Protein AF-A0A1H3B934-F1 (afdb_monomer)

Secondary structure (DSSP, 8-state):
-PPP---HHHHHHHTHHHHHHHHHHHHHHHHHHHHHHHHHHHH-------SEEE-TTT--EEE----

Structure (mmCIF, N/CA/C/O backbone):
data_AF-A0A1H3B934-F1
#
_entry.id   AF-A0A1H3B934-F1
#
loop_
_atom_site.group_PDB
_atom_site.id
_atom_site.type_symbol
_atom_site.label_atom_id
_atom_site.label_alt_id
_atom_site.label_comp_id
_atom_site.label_asym_id
_atom_site.label_entity_id
_atom_site.label_seq_id
_atom_site.pdbx_PDB_ins_code
_atom_site.Cartn_x
_atom_site.Cartn_y
_atom_site.Cartn_z
_atom_site.occupancy
_atom_site.B_iso_or_equiv
_atom_site.auth_seq_id
_atom_site.auth_comp_id
_atom_site.auth_asym_id
_atom_site.auth_atom_id
_atom_site.pdbx_PDB_model_num
ATOM 1 N N . MET A 1 1 ? -8.429 -28.323 33.377 1.00 70.56 1 MET A N 1
ATOM 2 C CA . MET A 1 1 ? -8.645 -26.870 33.539 1.00 70.56 1 MET A CA 1
ATOM 3 C C . MET A 1 1 ? -9.386 -26.373 32.312 1.00 70.56 1 MET A C 1
ATOM 5 O O . MET A 1 1 ? -8.999 -26.760 31.218 1.00 70.56 1 MET A O 1
ATOM 9 N N . SER A 1 2 ? -10.473 -25.620 32.481 1.00 68.38 2 SER A N 1
ATOM 10 C CA . SER A 1 2 ? -11.187 -24.975 31.372 1.00 68.38 2 SER A CA 1
ATOM 11 C C . SER A 1 2 ? -10.394 -23.762 30.887 1.00 68.38 2 SER A C 1
ATOM 13 O O . SER A 1 2 ? -9.791 -23.062 31.701 1.00 68.38 2 SER A O 1
ATOM 15 N N . ALA A 1 3 ? -10.361 -23.539 29.574 1.00 73.25 3 ALA A N 1
ATOM 16 C CA . ALA A 1 3 ? -9.676 -22.389 29.000 1.00 73.25 3 ALA A CA 1
ATOM 17 C C . ALA A 1 3 ? -10.299 -21.070 29.510 1.00 73.25 3 ALA A C 1
ATOM 19 O O . ALA A 1 3 ? -11.507 -21.037 29.765 1.00 73.25 3 ALA A O 1
ATOM 20 N N . PRO A 1 4 ? -9.502 -19.999 29.677 1.00 71.69 4 PRO A N 1
ATOM 21 C CA . PRO A 1 4 ? -10.019 -18.678 30.019 1.00 71.69 4 PRO A CA 1
ATOM 22 C C . PRO A 1 4 ? -11.022 -18.197 28.964 1.00 71.69 4 PRO A C 1
ATOM 24 O O . PRO A 1 4 ? -10.760 -18.314 27.768 1.00 71.69 4 PRO A O 1
ATOM 27 N N . ASP A 1 5 ? -12.149 -17.642 29.408 1.00 72.44 5 ASP A N 1
ATOM 28 C CA . ASP A 1 5 ? -13.196 -17.112 28.531 1.00 72.44 5 ASP A CA 1
ATOM 29 C C . ASP A 1 5 ? -12.788 -15.719 28.019 1.00 72.44 5 ASP A C 1
ATOM 31 O O . ASP A 1 5 ? -12.955 -14.695 28.691 1.00 72.44 5 ASP A O 1
ATOM 35 N N . THR A 1 6 ? -12.134 -15.678 26.858 1.00 75.31 6 THR A N 1
ATOM 36 C CA . THR A 1 6 ? -11.700 -14.433 26.224 1.00 75.31 6 THR A CA 1
ATOM 37 C C . THR A 1 6 ? -12.816 -13.874 25.348 1.00 75.31 6 THR A C 1
ATOM 39 O O . THR A 1 6 ? -13.034 -14.295 24.216 1.00 75.31 6 THR A O 1
ATOM 42 N N . ASN A 1 7 ? -13.506 -12.849 25.848 1.00 83.50 7 ASN A N 1
ATOM 43 C CA . ASN A 1 7 ? -14.495 -12.130 25.050 1.00 83.50 7 ASN A CA 1
ATOM 44 C C . ASN A 1 7 ? -13.798 -11.224 24.014 1.00 83.50 7 ASN A C 1
ATOM 46 O O . ASN A 1 7 ? -13.369 -10.106 24.322 1.00 83.50 7 ASN A O 1
ATOM 50 N N . VAL A 1 8 ? -13.667 -11.728 22.787 1.00 84.75 8 VAL A N 1
ATOM 51 C CA . VAL A 1 8 ? -13.007 -11.046 21.662 1.00 84.75 8 VAL A CA 1
ATOM 52 C C . VAL A 1 8 ? -13.728 -9.770 21.224 1.00 84.75 8 VAL A C 1
ATOM 54 O O . VAL A 1 8 ? -13.066 -8.799 20.864 1.00 84.75 8 VAL A O 1
ATOM 57 N N . ASP A 1 9 ? -15.057 -9.711 21.339 1.00 81.44 9 ASP A N 1
ATOM 58 C CA . ASP A 1 9 ? -15.843 -8.529 20.963 1.00 81.44 9 ASP A CA 1
ATOM 59 C C . ASP A 1 9 ? -15.569 -7.352 21.905 1.00 81.44 9 ASP A C 1
ATOM 61 O O . ASP A 1 9 ? -15.417 -6.202 21.474 1.00 81.44 9 ASP A O 1
ATOM 65 N N . LYS A 1 10 ? -15.441 -7.641 23.207 1.00 82.75 10 LYS A N 1
ATOM 66 C CA . LYS A 1 10 ? -15.045 -6.652 24.214 1.00 82.75 10 LYS A CA 1
ATOM 67 C C . LYS A 1 10 ? -13.638 -6.124 23.935 1.00 82.75 10 LYS A C 1
ATOM 69 O O . LYS A 1 10 ? -13.437 -4.910 23.928 1.00 82.75 10 LYS A O 1
ATOM 74 N N . GLN A 1 11 ? -12.691 -7.015 23.641 1.00 82.75 11 GLN A N 1
ATOM 75 C CA . GLN A 1 11 ? -11.313 -6.625 23.330 1.00 82.75 11 GLN A CA 1
ATOM 76 C C . GLN A 1 11 ? -11.238 -5.795 22.048 1.00 82.75 11 GLN A C 1
ATOM 78 O O . GLN A 1 11 ? -10.613 -4.737 22.049 1.00 82.75 11 GLN A O 1
ATOM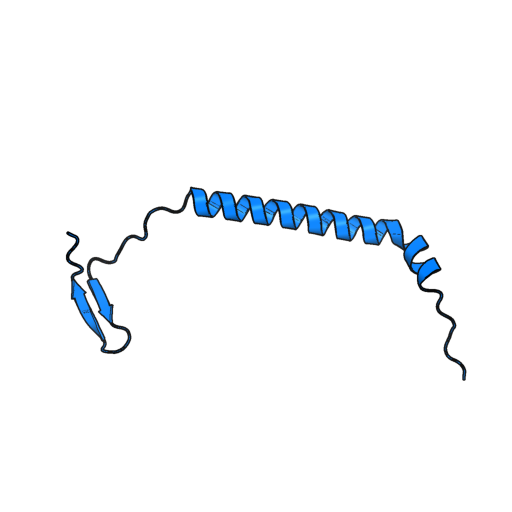 83 N N . ALA A 1 12 ? -11.934 -6.196 20.984 1.00 78.81 12 ALA A N 1
ATOM 84 C CA . ALA A 1 12 ? -12.009 -5.421 19.751 1.00 78.81 12 ALA A CA 1
ATOM 85 C C . ALA A 1 12 ? -12.585 -4.020 19.999 1.00 78.81 12 ALA A C 1
ATOM 87 O O . ALA A 1 12 ? -12.102 -3.054 19.410 1.00 78.81 12 ALA A O 1
ATOM 88 N N . ARG A 1 13 ? -13.571 -3.883 20.904 1.00 80.19 13 ARG A N 1
ATOM 89 C CA . ARG A 1 13 ? -14.148 -2.586 21.293 1.00 80.19 13 ARG A CA 1
ATOM 90 C C . ARG A 1 13 ? -13.170 -1.686 22.044 1.00 80.19 13 ARG A C 1
ATOM 92 O O . ARG A 1 13 ? -13.155 -0.482 21.793 1.00 80.19 13 ARG A O 1
ATOM 99 N N . GLU A 1 14 ? -12.376 -2.256 22.936 1.00 88.94 14 GLU A N 1
ATOM 100 C CA . GLU A 1 14 ? -11.375 -1.523 23.718 1.00 88.94 14 GLU A CA 1
ATOM 101 C C . GLU A 1 14 ? -10.141 -1.154 22.873 1.00 88.94 14 GLU A C 1
ATOM 103 O O . GLU A 1 14 ? -9.550 -0.097 23.077 1.00 88.94 14 GLU A O 1
ATOM 108 N N . HIS A 1 15 ? -9.822 -1.943 21.841 1.00 90.94 15 HIS A N 1
ATOM 109 C CA . HIS A 1 15 ? -8.695 -1.710 20.926 1.00 90.94 15 HIS A CA 1
ATOM 110 C C . HIS A 1 15 ? -9.101 -1.015 19.618 1.00 90.94 15 HIS A C 1
ATOM 112 O O . HIS A 1 15 ? -8.317 -0.969 18.666 1.00 90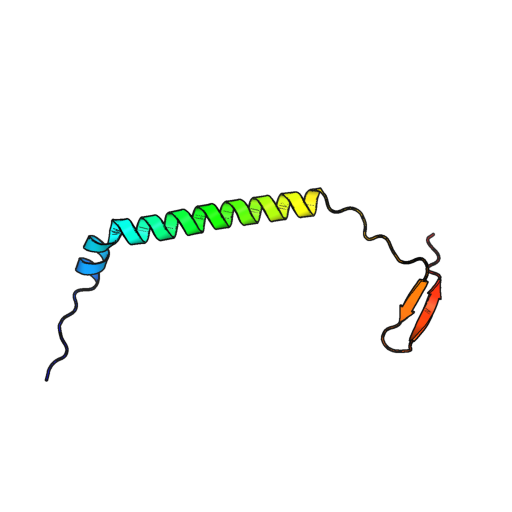.94 15 HIS A O 1
ATOM 118 N N . LYS A 1 16 ? -10.306 -0.427 19.553 1.00 85.81 16 LYS A N 1
ATOM 119 C CA . LYS A 1 16 ? -10.791 0.261 18.342 1.00 85.81 16 LYS A CA 1
ATOM 120 C C . LYS A 1 16 ? -9.838 1.350 17.867 1.00 85.81 16 LYS A C 1
ATOM 122 O O . LYS A 1 16 ? -9.610 1.454 16.670 1.00 85.81 16 LYS A O 1
ATOM 127 N N . ALA A 1 17 ? -9.269 2.138 18.779 1.00 90.31 17 ALA A N 1
ATOM 128 C CA . ALA A 1 17 ? -8.363 3.224 18.411 1.00 90.31 17 ALA A CA 1
ATOM 129 C C . ALA A 1 17 ? -7.083 2.714 17.706 1.00 90.31 17 ALA A C 1
ATOM 131 O O . ALA A 1 17 ? -6.833 3.152 16.582 1.00 90.31 17 ALA A O 1
ATOM 132 N N . PRO A 1 18 ? -6.325 1.746 18.267 1.00 92.94 18 PRO A N 1
ATOM 133 C CA . PRO A 1 18 ? -5.221 1.100 17.554 1.00 92.94 18 PRO A CA 1
ATOM 134 C C . PRO A 1 18 ? -5.621 0.483 16.208 1.00 92.94 18 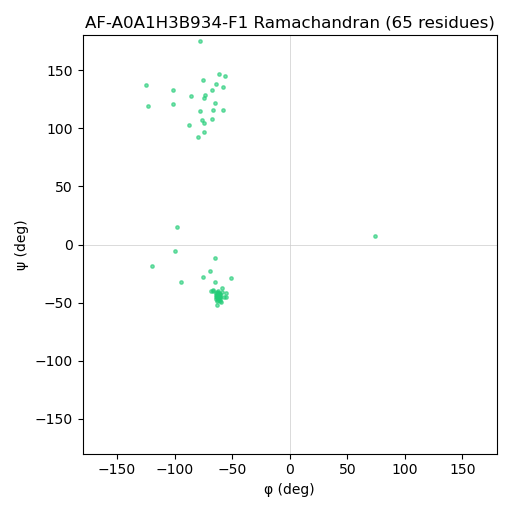PRO A C 1
ATOM 136 O O . PRO A 1 18 ? -4.935 0.697 15.211 1.00 92.94 18 PRO A O 1
ATOM 139 N N . LEU A 1 19 ? -6.742 -0.246 16.156 1.00 92.31 19 LEU A N 1
ATOM 140 C CA . LEU A 1 19 ? -7.195 -0.918 14.933 1.00 92.31 19 LEU A CA 1
ATOM 141 C C . LEU A 1 19 ? -7.546 0.078 13.818 1.00 92.31 19 LEU A C 1
ATOM 143 O O . LEU A 1 19 ? -7.165 -0.127 12.667 1.00 92.31 19 LEU A O 1
ATOM 147 N N . VAL A 1 20 ? -8.214 1.183 14.159 1.00 95.56 20 VAL A N 1
ATOM 148 C CA . VAL A 1 20 ? -8.514 2.268 13.212 1.00 95.56 20 VAL A CA 1
ATOM 149 C C . VAL A 1 20 ? -7.233 2.966 12.757 1.00 95.56 20 VAL A C 1
ATOM 151 O O . VAL A 1 20 ? -7.101 3.267 11.574 1.00 95.56 20 VAL A O 1
ATOM 154 N N . GLY A 1 21 ? -6.267 3.180 13.656 1.00 96.06 21 GLY A N 1
ATOM 155 C CA . GLY A 1 21 ? -4.967 3.757 13.306 1.00 96.06 21 GLY A CA 1
ATOM 156 C C . GLY A 1 21 ? -4.203 2.904 12.292 1.00 96.06 21 GLY A C 1
ATOM 157 O O . GLY A 1 21 ? -3.743 3.421 11.275 1.00 96.06 21 GLY A O 1
ATOM 158 N N . ILE A 1 22 ? -4.137 1.589 12.520 1.00 96.69 22 ILE A N 1
ATOM 159 C CA . ILE A 1 22 ? -3.514 0.639 11.586 1.00 96.69 22 ILE A CA 1
ATOM 160 C C . ILE A 1 22 ? -4.232 0.668 10.234 1.00 96.69 22 ILE A C 1
ATOM 162 O O . ILE A 1 22 ? -3.580 0.809 9.199 1.00 96.69 22 ILE A O 1
ATOM 166 N N . ALA A 1 23 ? -5.565 0.587 10.231 1.00 96.56 23 ALA A N 1
ATOM 167 C CA . ALA A 1 23 ? -6.348 0.649 9.000 1.00 96.56 23 ALA A CA 1
ATOM 168 C C . ALA A 1 23 ? -6.112 1.965 8.234 1.00 96.56 23 ALA A C 1
ATOM 170 O O . ALA A 1 23 ? -5.959 1.954 7.011 1.00 96.56 23 ALA A O 1
ATOM 171 N N . GLY A 1 24 ? -6.021 3.090 8.949 1.00 98.19 24 GLY A N 1
ATOM 172 C CA . GLY A 1 24 ? -5.721 4.402 8.379 1.00 98.19 24 GLY A CA 1
ATOM 173 C C . GLY A 1 24 ? -4.339 4.466 7.728 1.00 98.19 24 GLY A C 1
ATOM 174 O O . GLY A 1 24 ? -4.228 4.896 6.581 1.00 98.19 24 GLY A O 1
ATOM 175 N N . VAL A 1 25 ? -3.298 3.983 8.413 1.00 98.44 25 VAL A N 1
ATOM 176 C CA . VAL A 1 25 ? -1.927 3.961 7.873 1.00 98.44 25 VAL A CA 1
ATOM 177 C C . VAL A 1 25 ? -1.827 3.050 6.652 1.00 98.44 25 VAL A C 1
ATOM 179 O O . VAL A 1 25 ? -1.237 3.452 5.651 1.00 98.44 25 VAL A O 1
ATOM 182 N N . LEU A 1 26 ? -2.437 1.861 6.690 1.00 98.62 26 LEU A N 1
ATOM 183 C CA . LEU A 1 26 ? -2.458 0.951 5.540 1.00 98.62 26 LEU A CA 1
ATOM 184 C C . LEU A 1 26 ? -3.174 1.572 4.335 1.00 98.62 26 LEU A C 1
ATOM 186 O O . LEU A 1 26 ? -2.685 1.469 3.212 1.00 98.62 26 LEU A O 1
ATOM 190 N N . THR A 1 27 ? -4.293 2.262 4.568 1.00 98.56 27 THR A N 1
ATOM 191 C CA . THR A 1 27 ? -5.034 2.963 3.508 1.00 98.56 27 THR A CA 1
ATOM 192 C C . THR A 1 27 ? -4.192 4.082 2.897 1.00 98.56 27 THR A C 1
ATOM 194 O O . THR A 1 27 ? -4.097 4.194 1.676 1.00 98.56 27 THR A O 1
ATOM 197 N N . PHE A 1 28 ? -3.535 4.885 3.734 1.00 98.69 28 PHE A N 1
ATOM 198 C CA . PHE A 1 28 ? -2.676 5.975 3.281 1.00 98.69 28 PHE A CA 1
ATOM 199 C C . PHE A 1 28 ? -1.456 5.469 2.498 1.00 98.69 28 PHE A C 1
ATOM 201 O O . PHE A 1 28 ? -1.181 5.956 1.403 1.00 98.69 28 PHE A O 1
ATOM 208 N N . ALA A 1 29 ? -0.761 4.452 3.014 1.00 98.75 29 ALA A N 1
ATOM 209 C CA . ALA A 1 29 ? 0.371 3.832 2.331 1.00 98.75 29 ALA A CA 1
ATOM 210 C C . ALA A 1 29 ? -0.045 3.210 0.988 1.00 98.75 29 ALA A C 1
ATOM 212 O O . ALA A 1 29 ? 0.648 3.389 -0.012 1.00 98.75 29 ALA A O 1
ATOM 213 N N . GLY A 1 30 ? -1.202 2.539 0.942 1.00 98.75 30 GLY A N 1
ATOM 214 C CA . GLY A 1 30 ? -1.770 2.008 -0.297 1.00 98.75 30 GLY A CA 1
ATOM 215 C C . GLY A 1 30 ? -2.062 3.103 -1.325 1.00 98.75 30 GLY A C 1
ATOM 216 O O . GLY A 1 30 ? -1.711 2.953 -2.493 1.00 98.75 30 GLY A O 1
ATOM 217 N N . ALA A 1 31 ? -2.628 4.234 -0.896 1.00 98.81 31 ALA A N 1
ATOM 218 C CA . ALA A 1 31 ? -2.877 5.375 -1.776 1.00 98.81 31 ALA A CA 1
ATOM 219 C C . ALA A 1 31 ? -1.576 5.966 -2.345 1.00 98.81 31 ALA A C 1
ATOM 221 O O . ALA A 1 31 ? -1.494 6.225 -3.546 1.00 98.81 31 ALA A O 1
ATOM 222 N N . LEU A 1 32 ? -0.542 6.125 -1.510 1.00 98.81 32 LEU A N 1
ATOM 223 C CA . LEU A 1 32 ? 0.776 6.583 -1.960 1.00 98.81 32 LEU A CA 1
ATOM 224 C C . LEU A 1 32 ? 1.421 5.610 -2.950 1.00 98.81 32 LEU A C 1
ATOM 226 O O . LEU A 1 32 ? 2.004 6.052 -3.936 1.00 98.81 32 LEU A O 1
ATOM 230 N N . LEU A 1 33 ? 1.298 4.301 -2.720 1.00 98.75 33 LEU A N 1
ATOM 231 C CA . LEU A 1 33 ? 1.827 3.292 -3.635 1.00 98.75 33 LEU A CA 1
ATOM 232 C C . LEU A 1 33 ? 1.135 3.356 -5.002 1.00 98.75 33 LEU A C 1
ATOM 234 O O . LEU A 1 33 ? 1.811 3.334 -6.026 1.00 98.75 33 LEU A O 1
ATOM 238 N N . VAL A 1 34 ? -0.194 3.479 -5.030 1.00 98.81 34 VAL A N 1
ATOM 239 C CA . VAL A 1 34 ? -0.947 3.636 -6.286 1.00 98.81 34 VAL A CA 1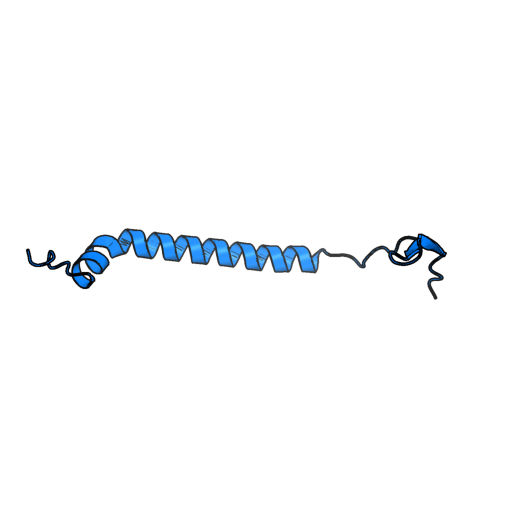
ATOM 240 C C . VAL A 1 34 ? -0.515 4.905 -7.021 1.00 98.81 34 VAL A C 1
ATOM 242 O O . VAL A 1 34 ? -0.250 4.853 -8.221 1.00 98.81 34 VAL A O 1
ATOM 245 N N . ALA A 1 35 ? -0.379 6.027 -6.309 1.00 98.69 35 ALA A N 1
ATOM 246 C CA . ALA A 1 35 ? 0.106 7.275 -6.892 1.00 98.69 35 ALA A CA 1
ATOM 247 C C . ALA A 1 35 ? 1.529 7.134 -7.459 1.00 98.69 35 ALA A C 1
ATOM 249 O O . ALA A 1 35 ? 1.795 7.597 -8.567 1.00 98.69 35 ALA A O 1
ATOM 250 N N . LEU A 1 36 ? 2.424 6.450 -6.738 1.00 98.25 36 LEU A N 1
ATOM 251 C CA . LEU A 1 36 ? 3.789 6.179 -7.187 1.00 98.25 36 LEU A CA 1
ATOM 252 C C . LEU A 1 36 ? 3.805 5.333 -8.463 1.00 98.25 36 LEU A C 1
ATOM 254 O O . LEU A 1 36 ? 4.536 5.662 -9.392 1.00 98.25 36 LEU A O 1
ATOM 258 N N . ILE A 1 37 ? 2.995 4.274 -8.528 1.00 98.25 37 ILE A N 1
ATOM 259 C CA . ILE A 1 37 ? 2.894 3.419 -9.718 1.00 98.25 37 ILE A CA 1
ATOM 260 C C . ILE A 1 37 ? 2.441 4.245 -10.920 1.00 98.25 37 ILE A C 1
ATOM 262 O O . I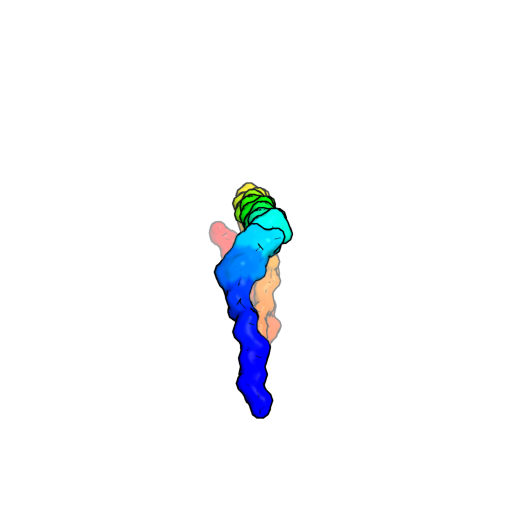LE A 1 37 ? 3.081 4.190 -11.966 1.00 98.25 37 ILE A O 1
ATOM 266 N N . ILE A 1 38 ? 1.376 5.038 -10.763 1.00 97.81 38 ILE A N 1
ATOM 267 C CA . ILE A 1 38 ? 0.879 5.915 -11.831 1.00 97.81 38 ILE A CA 1
ATOM 268 C C . ILE A 1 38 ? 1.987 6.866 -12.290 1.00 97.81 38 ILE A C 1
ATOM 270 O O . ILE A 1 38 ? 2.206 7.011 -13.490 1.00 97.81 38 ILE A O 1
ATOM 274 N N . TRP A 1 39 ? 2.711 7.477 -11.351 1.00 96.94 39 TRP A N 1
ATOM 275 C CA . TRP A 1 39 ? 3.786 8.409 -11.668 1.00 96.94 39 TRP A CA 1
ATOM 276 C C . TRP A 1 39 ? 4.936 7.744 -12.432 1.00 96.94 39 TRP A C 1
ATOM 278 O O . TRP A 1 39 ? 5.325 8.240 -13.488 1.00 96.94 39 TRP A O 1
ATOM 288 N N . VAL A 1 40 ? 5.430 6.598 -11.957 1.00 95.69 40 VAL A N 1
ATOM 289 C CA . VAL A 1 40 ? 6.503 5.839 -12.621 1.00 95.69 40 VAL A CA 1
ATOM 290 C C . VAL A 1 40 ? 6.082 5.414 -14.022 1.00 95.69 40 VAL A C 1
ATOM 292 O O . VAL A 1 40 ? 6.843 5.610 -14.962 1.00 95.69 40 VAL A O 1
ATOM 295 N N . VAL A 1 41 ? 4.865 4.890 -14.181 1.00 94.06 41 VAL A N 1
ATOM 296 C CA . VAL A 1 41 ? 4.343 4.497 -15.497 1.00 94.06 41 VAL A CA 1
ATOM 297 C C . VAL A 1 41 ? 4.219 5.711 -16.418 1.00 94.06 41 VAL A C 1
ATOM 299 O O . VAL A 1 41 ? 4.587 5.622 -17.581 1.00 94.06 41 VAL A O 1
ATOM 302 N N . SER A 1 42 ? 3.764 6.858 -15.907 1.00 93.06 42 SER A N 1
ATOM 303 C CA . SER A 1 42 ? 3.623 8.084 -16.706 1.00 93.06 42 SER A CA 1
ATOM 304 C C . SER A 1 42 ? 4.954 8.710 -17.135 1.00 93.06 42 SER A C 1
ATOM 306 O O . SER A 1 42 ? 4.983 9.469 -18.098 1.00 93.06 42 SER A O 1
ATOM 308 N N . MET A 1 43 ? 6.039 8.414 -16.416 1.00 91.88 43 MET A N 1
ATOM 309 C CA . MET A 1 43 ? 7.392 8.877 -16.739 1.00 91.88 43 MET A CA 1
ATOM 310 C C . MET A 1 43 ? 8.242 7.821 -17.449 1.00 91.88 43 MET A C 1
ATOM 312 O O . MET A 1 43 ? 9.375 8.118 -17.823 1.00 91.88 43 MET A O 1
ATOM 316 N N . GLY A 1 44 ? 7.744 6.593 -17.599 1.00 84.06 44 GLY A N 1
ATOM 317 C CA . GLY A 1 44 ? 8.443 5.562 -18.351 1.00 84.06 44 GLY A CA 1
ATOM 318 C C . GLY A 1 44 ? 8.531 5.969 -19.819 1.00 84.06 44 GLY A C 1
ATOM 319 O O . GLY A 1 44 ? 7.503 6.206 -20.445 1.00 84.06 44 GLY A O 1
ATOM 320 N N . GLY A 1 45 ? 9.749 6.073 -20.348 1.00 79.44 45 GLY A N 1
ATOM 321 C CA . GLY A 1 45 ? 9.974 6.182 -21.790 1.00 79.44 45 GLY A CA 1
ATOM 322 C C . GLY A 1 45 ? 9.852 4.824 -22.482 1.00 79.44 45 GLY A C 1
ATOM 323 O O . GLY A 1 45 ? 9.712 3.788 -21.820 1.00 79.44 45 GLY A O 1
ATOM 324 N N . GLU A 1 46 ? 9.933 4.815 -23.812 1.00 78.00 46 GLU A N 1
ATOM 325 C CA . GLU A 1 46 ? 10.078 3.573 -24.568 1.00 78.00 46 GLU A CA 1
ATOM 326 C C . GLU A 1 46 ? 11.313 2.785 -24.091 1.00 78.00 46 GLU A C 1
ATOM 328 O O . GLU A 1 46 ? 12.334 3.382 -23.736 1.00 78.00 46 GLU A O 1
ATOM 333 N N . PRO A 1 47 ? 11.254 1.440 -24.080 1.00 73.06 47 PRO A N 1
ATOM 334 C CA . PRO A 1 47 ? 12.444 0.641 -23.848 1.00 73.06 47 PRO A CA 1
ATOM 335 C C . PRO A 1 47 ? 13.487 0.990 -24.913 1.00 73.06 47 PRO A C 1
ATOM 337 O O . PRO A 1 47 ? 13.274 0.727 -26.096 1.00 73.06 47 PRO A O 1
ATOM 340 N N . GLU A 1 48 ? 14.618 1.562 -24.502 1.00 72.31 48 GLU A N 1
ATOM 341 C CA . GLU A 1 48 ? 15.767 1.690 -25.393 1.00 72.31 48 GLU A CA 1
ATOM 342 C C . GLU A 1 48 ? 16.303 0.281 -25.667 1.00 72.31 48 GLU A C 1
ATOM 344 O O . GLU A 1 48 ? 16.838 -0.399 -24.785 1.00 72.31 48 GLU A O 1
ATOM 349 N N . GLY A 1 49 ? 16.079 -0.199 -26.891 1.00 70.25 49 GLY A N 1
ATOM 350 C CA . GLY A 1 49 ? 16.677 -1.436 -27.367 1.00 70.25 49 GLY A CA 1
ATOM 351 C C . GLY A 1 49 ? 18.193 -1.279 -27.438 1.00 70.25 49 GLY A C 1
ATOM 352 O O . GLY A 1 49 ? 18.692 -0.253 -27.886 1.00 70.25 49 GLY A O 1
ATOM 353 N N . ALA A 1 50 ? 18.935 -2.299 -27.006 1.00 73.88 50 ALA A N 1
ATOM 354 C CA . ALA A 1 50 ? 20.359 -2.350 -27.297 1.00 73.88 50 ALA A CA 1
ATOM 355 C C . ALA A 1 50 ? 20.543 -2.548 -28.806 1.00 73.88 50 ALA A C 1
ATOM 357 O O . ALA A 1 50 ? 19.933 -3.459 -29.372 1.00 73.88 50 ALA A O 1
ATOM 358 N N . ASP A 1 51 ? 21.433 -1.763 -29.420 1.00 79.12 51 ASP A N 1
ATOM 359 C CA . ASP A 1 51 ? 21.827 -1.930 -30.829 1.00 79.12 51 ASP A CA 1
ATOM 360 C C . ASP A 1 51 ? 22.231 -3.379 -31.134 1.00 79.12 51 ASP A C 1
ATOM 362 O O . ASP A 1 51 ? 22.072 -3.863 -32.249 1.00 79.12 51 ASP A O 1
ATOM 366 N N . VAL A 1 52 ? 22.738 -4.085 -30.118 1.00 83.44 52 VAL A N 1
ATOM 367 C CA . VAL A 1 52 ? 23.113 -5.493 -30.171 1.00 83.44 52 VAL A CA 1
ATOM 368 C C . VAL A 1 52 ? 22.362 -6.273 -29.095 1.00 83.44 52 VAL A C 1
ATOM 370 O O . VAL A 1 52 ? 22.557 -6.046 -27.899 1.00 83.44 52 VAL A O 1
ATOM 373 N N . GLN A 1 53 ? 21.556 -7.249 -29.512 1.00 84.69 53 GLN A N 1
ATOM 374 C CA . GLN A 1 53 ? 20.904 -8.202 -28.615 1.00 84.69 53 GLN A CA 1
ATOM 375 C C . GLN A 1 53 ? 21.636 -9.541 -28.614 1.00 84.69 53 GLN A C 1
ATOM 377 O O . GLN A 1 53 ? 21.952 -10.087 -29.671 1.00 84.69 53 GLN A O 1
ATOM 382 N N . VAL A 1 54 ? 21.881 -10.080 -27.418 1.00 88.69 54 VAL A N 1
ATOM 383 C CA . VAL A 1 54 ? 22.476 -11.408 -27.226 1.00 88.69 54 VAL A CA 1
ATOM 384 C C . VAL A 1 54 ? 21.379 -12.404 -26.874 1.00 88.69 54 VAL A C 1
ATOM 386 O O . VAL A 1 54 ? 20.697 -12.251 -25.860 1.00 88.69 54 VAL A O 1
ATOM 389 N N . ASP A 1 55 ? 21.226 -13.447 -27.684 1.00 87.50 55 ASP A N 1
ATOM 390 C CA . ASP A 1 55 ? 20.302 -14.542 -27.397 1.00 87.50 55 ASP A CA 1
ATOM 391 C C . ASP A 1 55 ? 20.773 -15.323 -26.159 1.00 87.50 55 ASP A C 1
ATOM 393 O O . ASP A 1 55 ? 21.816 -15.977 -26.170 1.00 87.50 55 ASP A O 1
ATOM 397 N N . GLY A 1 56 ? 19.978 -15.303 -25.086 1.00 88.69 56 GLY A N 1
ATOM 398 C CA . GLY A 1 56 ? 20.286 -15.999 -23.833 1.00 88.69 56 GLY A CA 1
ATOM 399 C C . GLY A 1 56 ? 20.339 -17.530 -23.933 1.00 88.69 56 GLY A C 1
ATOM 400 O O . GLY A 1 56 ? 20.789 -18.183 -22.992 1.00 88.69 56 GLY A O 1
ATOM 401 N N . ARG A 1 57 ? 19.889 -18.124 -25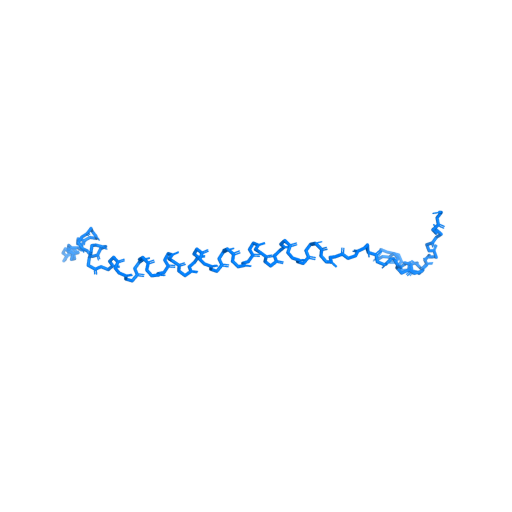.045 1.00 90.38 57 ARG A N 1
ATOM 402 C CA . ARG A 1 57 ? 19.919 -19.576 -25.286 1.00 90.38 57 ARG A CA 1
ATOM 403 C C . ARG A 1 57 ? 21.154 -20.018 -26.066 1.00 90.38 57 ARG A C 1
ATOM 405 O O . ARG A 1 57 ? 21.607 -21.144 -25.873 1.00 90.38 57 ARG A O 1
ATOM 412 N N . THR A 1 58 ? 21.666 -19.171 -26.958 1.00 92.06 58 THR A N 1
ATOM 413 C CA . THR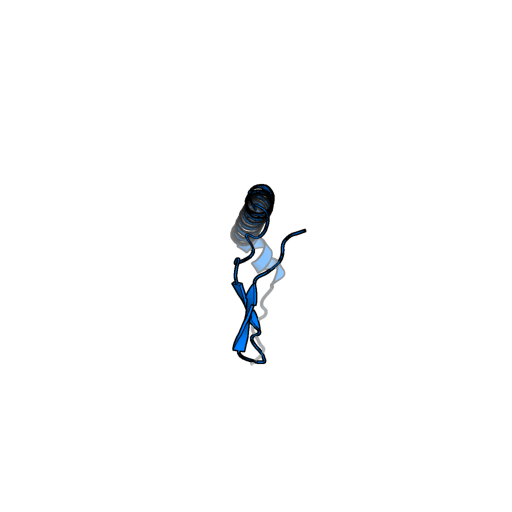 A 1 58 ? 22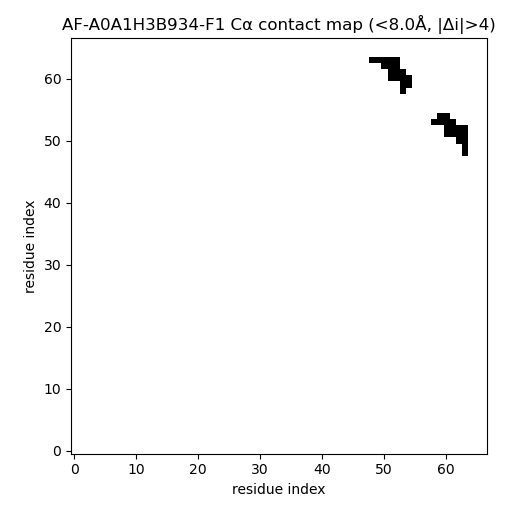.736 -19.529 -27.909 1.00 92.06 58 THR A CA 1
ATOM 414 C C . THR A 1 58 ? 23.999 -18.682 -27.760 1.00 92.06 58 THR A C 1
ATOM 416 O O . THR A 1 58 ? 25.063 -19.088 -28.222 1.00 92.06 58 THR A O 1
ATOM 419 N N . GLY A 1 59 ? 23.906 -17.523 -27.107 1.00 87.94 59 GLY A N 1
ATOM 420 C CA . GLY A 1 59 ? 24.989 -16.551 -26.972 1.00 87.94 59 GLY A CA 1
ATOM 421 C C . GLY A 1 59 ? 25.279 -15.753 -28.246 1.00 87.94 59 GLY A C 1
ATOM 422 O O . GLY A 1 59 ? 26.268 -15.023 -28.283 1.00 87.94 59 GLY A O 1
ATOM 423 N N . GLN A 1 60 ? 24.459 -15.880 -29.294 1.00 92.31 60 GLN A N 1
ATOM 424 C CA . GLN A 1 60 ? 24.642 -15.108 -30.521 1.00 92.31 60 GLN A CA 1
ATOM 425 C C . GLN A 1 60 ? 24.229 -13.651 -30.322 1.00 92.31 60 GLN A C 1
ATOM 427 O O . GLN A 1 60 ? 23.123 -13.367 -29.872 1.00 92.31 60 GLN A O 1
ATOM 432 N N . ALA A 1 61 ? 25.130 -12.741 -30.693 1.00 88.69 61 ALA A N 1
ATOM 433 C CA . ALA A 1 61 ? 24.865 -11.316 -30.797 1.00 88.69 61 ALA A CA 1
ATOM 434 C C . ALA A 1 61 ? 24.278 -10.998 -32.183 1.00 88.69 61 ALA A C 1
ATOM 436 O O . ALA A 1 61 ? 24.868 -11.370 -33.198 1.00 88.69 61 ALA A O 1
ATOM 437 N N . SER A 1 62 ? 23.143 -10.303 -32.225 1.00 83.44 62 SER A N 1
ATOM 438 C CA . SER A 1 62 ? 22.516 -9.799 -33.453 1.00 83.44 62 SER A CA 1
ATOM 439 C C . SER A 1 62 ? 22.303 -8.295 -33.344 1.00 83.44 62 SER A C 1
ATOM 441 O O . SER A 1 62 ? 21.914 -7.805 -32.284 1.00 83.44 62 SER A O 1
ATOM 443 N N . VAL A 1 63 ? 22.605 -7.570 -34.422 1.00 80.81 63 VAL A N 1
ATOM 444 C CA . VAL A 1 63 ? 22.276 -6.146 -34.515 1.00 80.81 63 VAL A CA 1
ATOM 445 C C . VAL A 1 63 ? 20.777 -6.046 -34.751 1.00 80.81 63 VAL A C 1
ATOM 447 O O . VAL A 1 63 ? 20.259 -6.700 -35.656 1.00 80.81 63 VAL A O 1
ATOM 450 N N . VAL A 1 64 ? 20.080 -5.278 -33.919 1.00 73.19 64 VAL A N 1
ATOM 451 C CA . VAL A 1 64 ? 18.649 -5.037 -34.108 1.00 73.19 64 VAL A CA 1
ATOM 452 C C . VAL A 1 64 ? 18.507 -4.038 -35.252 1.00 73.19 64 VAL A C 1
A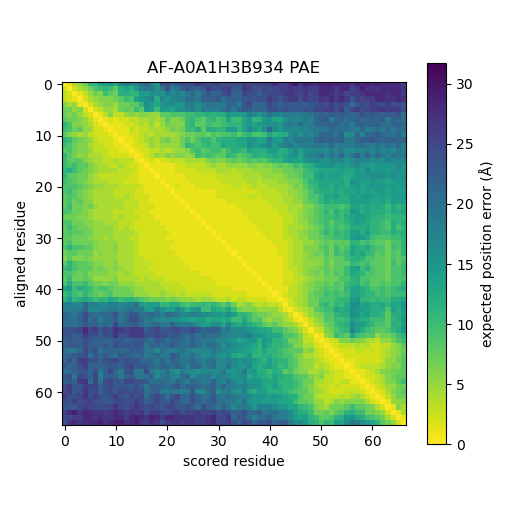TOM 454 O O . VAL A 1 64 ? 18.838 -2.868 -35.091 1.00 73.19 64 VAL A O 1
ATOM 457 N N . GLU A 1 65 ? 18.062 -4.493 -36.424 1.00 67.94 65 GLU A N 1
ATOM 458 C CA . GLU A 1 65 ? 17.670 -3.589 -37.509 1.00 67.94 65 GLU A CA 1
ATOM 459 C C . GLU A 1 65 ? 16.315 -2.967 -37.154 1.00 67.94 65 GLU A C 1
ATOM 461 O O . GLU A 1 65 ? 15.278 -3.629 -37.181 1.00 67.94 65 GLU A O 1
ATOM 466 N N . THR A 1 66 ? 16.337 -1.702 -36.745 1.00 63.47 66 THR A N 1
ATOM 467 C CA . THR A 1 66 ? 15.138 -0.887 -36.540 1.00 63.47 66 THR A CA 1
ATOM 468 C C . THR A 1 66 ? 14.627 -0.423 -37.909 1.00 63.47 66 THR A C 1
ATOM 470 O O . THR A 1 66 ? 15.332 0.317 -38.595 1.00 63.47 66 THR A O 1
ATOM 473 N N . GLU A 1 67 ? 13.437 -0.876 -38.320 1.00 58.12 67 GLU A N 1
ATOM 474 C CA . GLU A 1 67 ? 12.714 -0.354 -39.500 1.00 58.12 67 GLU A CA 1
ATOM 475 C C . GLU A 1 67 ? 12.084 1.022 -39.235 1.00 58.12 67 GLU A C 1
ATOM 477 O O . GLU A 1 67 ? 11.589 1.245 -38.104 1.00 58.12 67 GLU A O 1
#

Sequence (67 aa):
MSAPDTNVDKQAREHKAPLVGIAGVLTFAGALLVALIIWVVSMGGEPEGADVQVDGRTGQASVVETE

Organism: NCBI:txid670155

Mean predicted aligned error: 11.05 Å

Foldseek 3Di:
DDDDDDPVVVVCVVCVVVVVVVVVVVVVVVVVVVVVVVVCVVPDDPPDDDLWDADPVPRDIDGDDDD

pLDDT: mean 86.62, std 10.55, range [58.12, 98.81]

Radius of gyration: 27.12 Å; Cα contacts (8 Å, |Δi|>4): 18; chains: 1; bounding box: 41×36×73 Å

Nearest PDB structures (foldseek):
  8qma-assembly1_A  TM=2.670E-01  e=5.461E+00  Sinapis alba

Solvent-accessible surface area (backbone atoms only — not comparable to full-atom values): 4273 Å² total; per-residue (Å²): 134,83,77,82,88,76,62,61,68,61,50,52,64,75,42,41,65,64,53,51,50,52,53,50,51,53,52,51,51,50,52,50,50,53,53,49,51,52,51,52,60,72,68,56,72,80,83,81,74,59,66,61,45,63,41,91,89,77,68,49,74,42,70,60,83,83,130